Protein AF-A0A6M8VQ39-F1 (afdb_monomer_lite)

Radius of gyration: 13.53 Å; chains: 1; bounding box: 37×24×32 Å

Secondary structure (DSSP, 8-state):
--HHHHHHHHHHHHHHHHHHHHHHHHTT-TTTHHHHHHHHHHHHHHHHHHH--S-HHHHHHHHHHHHHHHHHTT---SSPPPTTTTTGGGS--

Structure (mmCIF, N/CA/C/O backbone):
data_AF-A0A6M8VQ39-F1
#
_entry.id   AF-A0A6M8VQ39-F1
#
loop_
_atom_site.group_PDB
_atom_site.id
_atom_site.type_symbol
_atom_site.label_atom_id
_atom_site.label_alt_id
_atom_site.label_comp_id
_atom_site.label_asym_id
_atom_site.label_entity_id
_atom_site.label_seq_id
_atom_site.pdbx_PDB_ins_code
_atom_site.Cartn_x
_atom_site.Cartn_y
_atom_site.Cartn_z
_atom_site.occupancy
_atom_site.B_iso_or_equiv
_atom_site.auth_seq_id
_atom_site.auth_comp_id
_atom_site.auth_asym_id
_atom_site.auth_atom_id
_atom_site.pdbx_PDB_model_num
ATOM 1 N N . MET A 1 1 ? 19.970 -12.754 -8.914 1.00 61.78 1 MET A N 1
ATOM 2 C CA . MET A 1 1 ? 18.512 -12.801 -8.663 1.00 61.78 1 MET A CA 1
ATOM 3 C C . MET A 1 1 ? 17.809 -12.305 -9.915 1.00 61.78 1 MET A C 1
ATOM 5 O O . MET A 1 1 ? 18.199 -11.247 -10.389 1.00 61.78 1 MET A O 1
ATOM 9 N N . SER A 1 2 ? 16.877 -13.083 -10.479 1.00 83.56 2 SER A N 1
ATOM 10 C CA . SER A 1 2 ? 16.124 -12.698 -11.689 1.00 83.56 2 SER A CA 1
ATOM 11 C C . SER A 1 2 ? 15.304 -11.426 -11.436 1.00 83.56 2 SER A C 1
ATOM 13 O O . SER A 1 2 ? 14.807 -11.245 -10.323 1.00 83.56 2 SER A O 1
ATOM 15 N N . ASP A 1 3 ? 15.142 -10.564 -12.441 1.00 82.06 3 ASP A N 1
ATOM 16 C CA . ASP A 1 3 ? 14.369 -9.319 -12.314 1.00 82.06 3 ASP A CA 1
ATOM 17 C C . ASP A 1 3 ? 12.890 -9.576 -11.998 1.00 82.06 3 ASP A C 1
ATOM 19 O O . ASP A 1 3 ? 12.264 -8.791 -11.292 1.00 82.06 3 ASP A O 1
ATOM 23 N N . HIS A 1 4 ? 12.364 -10.740 -12.394 1.00 81.56 4 HIS A N 1
ATOM 24 C CA . HIS A 1 4 ? 11.037 -11.198 -11.978 1.00 81.56 4 HIS A CA 1
ATOM 25 C C . HIS A 1 4 ? 10.950 -11.447 -10.462 1.00 81.56 4 HIS A C 1
ATOM 27 O O . HIS A 1 4 ? 9.972 -11.074 -9.823 1.00 81.56 4 HIS A O 1
ATOM 33 N N . ILE A 1 5 ? 11.998 -12.026 -9.862 1.00 85.44 5 ILE A N 1
ATOM 34 C CA . ILE A 1 5 ? 12.045 -12.272 -8.412 1.00 85.44 5 ILE A CA 1
ATOM 35 C C . ILE A 1 5 ? 12.125 -10.941 -7.658 1.00 85.44 5 ILE A C 1
ATOM 37 O O . ILE A 1 5 ? 11.410 -10.762 -6.678 1.00 85.44 5 ILE A O 1
ATOM 41 N N . LYS A 1 6 ? 12.955 -9.997 -8.127 1.00 85.25 6 LYS A N 1
ATOM 42 C CA . LYS A 1 6 ? 13.047 -8.650 -7.537 1.00 85.25 6 LYS A CA 1
ATOM 43 C C . LYS A 1 6 ? 11.694 -7.944 -7.556 1.00 85.25 6 LYS A C 1
ATOM 45 O O . LYS A 1 6 ? 11.256 -7.481 -6.512 1.00 85.25 6 LYS A O 1
ATOM 50 N N . LYS A 1 7 ? 11.020 -7.943 -8.711 1.00 86.75 7 LYS A N 1
ATOM 51 C CA . LYS A 1 7 ? 9.691 -7.349 -8.876 1.00 86.75 7 LYS A CA 1
ATOM 52 C C . LYS A 1 7 ? 8.695 -7.916 -7.860 1.00 86.75 7 LYS A C 1
ATOM 54 O O . LYS A 1 7 ? 8.083 -7.155 -7.119 1.00 86.75 7 LYS A O 1
ATOM 59 N N . ASN A 1 8 ? 8.591 -9.243 -7.773 1.00 86.50 8 ASN A N 1
ATOM 60 C CA . ASN A 1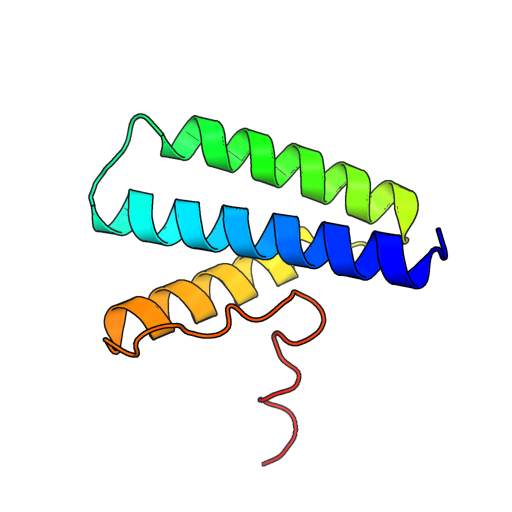 8 ? 7.647 -9.900 -6.865 1.00 86.50 8 ASN A CA 1
ATOM 61 C C . ASN A 1 8 ? 7.941 -9.589 -5.390 1.00 86.50 8 ASN A C 1
ATOM 63 O O . ASN A 1 8 ? 7.012 -9.405 -4.607 1.00 86.50 8 ASN A O 1
ATOM 67 N N . VAL A 1 9 ? 9.221 -9.518 -5.007 1.00 88.00 9 VAL A N 1
ATOM 68 C CA . VAL A 1 9 ? 9.628 -9.136 -3.646 1.00 88.00 9 VAL A CA 1
ATOM 69 C C . VAL A 1 9 ? 9.240 -7.687 -3.351 1.00 88.00 9 VAL A C 1
ATOM 71 O O . VAL A 1 9 ? 8.663 -7.427 -2.299 1.00 88.00 9 VAL A O 1
ATOM 74 N N . THR A 1 10 ? 9.499 -6.755 -4.271 1.00 88.81 10 THR A N 1
ATOM 75 C CA . THR A 1 10 ? 9.126 -5.344 -4.097 1.00 88.81 10 THR A CA 1
ATOM 76 C C . THR A 1 10 ? 7.612 -5.175 -3.954 1.00 88.81 10 THR A C 1
ATOM 78 O O . THR A 1 10 ? 7.162 -4.439 -3.080 1.00 88.81 10 TH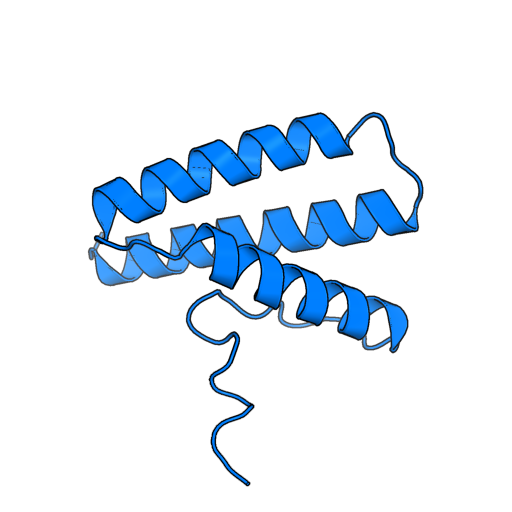R A O 1
ATOM 81 N N . GLU A 1 11 ? 6.809 -5.901 -4.738 1.00 89.56 11 GLU A N 1
ATOM 82 C CA . GLU A 1 11 ? 5.343 -5.871 -4.615 1.00 89.56 11 GLU A CA 1
ATOM 83 C C . GLU A 1 11 ? 4.848 -6.448 -3.287 1.00 89.56 11 GLU A C 1
ATOM 85 O O . GLU A 1 11 ? 3.925 -5.896 -2.689 1.00 89.56 11 GLU A O 1
ATOM 90 N N . HIS A 1 12 ? 5.474 -7.513 -2.780 1.00 90.06 12 HIS A N 1
ATOM 91 C CA . HIS A 1 12 ? 5.159 -8.032 -1.446 1.00 90.06 12 HIS A CA 1
ATOM 92 C C . HIS A 1 12 ? 5.488 -7.016 -0.350 1.00 90.06 12 HIS A C 1
ATOM 94 O O . HIS A 1 12 ? 4.696 -6.839 0.571 1.00 90.06 12 HIS A O 1
ATOM 100 N N . ILE A 1 13 ? 6.627 -6.324 -0.453 1.00 91.19 13 ILE A N 1
ATOM 101 C CA . ILE A 1 13 ? 7.003 -5.271 0.500 1.00 91.19 13 ILE A CA 1
ATOM 102 C C . ILE A 1 13 ? 5.969 -4.141 0.483 1.00 91.19 13 ILE A C 1
ATOM 104 O O . ILE A 1 13 ? 5.511 -3.738 1.549 1.00 91.19 13 ILE A O 1
ATOM 108 N N . LEU A 1 14 ? 5.551 -3.680 -0.701 1.00 91.62 14 LEU A N 1
ATOM 109 C CA . LEU A 1 14 ? 4.486 -2.677 -0.837 1.00 91.62 14 LEU A CA 1
ATOM 110 C C . LEU A 1 14 ? 3.201 -3.131 -0.141 1.00 91.62 14 LEU A C 1
ATOM 112 O O . LEU A 1 14 ? 2.644 -2.402 0.672 1.00 91.62 14 LEU A O 1
ATOM 116 N N . SER A 1 15 ? 2.784 -4.367 -0.390 1.00 90.44 15 SER A N 1
ATOM 117 C CA . SER A 1 15 ? 1.550 -4.930 0.170 1.00 90.44 15 SER A CA 1
ATOM 118 C C . SER A 1 15 ? 1.594 -5.040 1.697 1.00 90.44 15 SER A C 1
ATOM 120 O O . SER A 1 15 ? 0.605 -4.765 2.371 1.00 90.44 15 SER A O 1
ATOM 122 N N . LEU A 1 16 ? 2.756 -5.383 2.264 1.00 91.62 16 LEU A N 1
ATOM 123 C CA . LEU A 1 16 ? 2.967 -5.413 3.714 1.00 91.62 16 LEU A CA 1
ATOM 124 C C . LEU A 1 16 ? 2.916 -4.014 4.343 1.00 91.62 16 LEU A C 1
ATOM 126 O O . LEU A 1 16 ? 2.374 -3.869 5.436 1.00 91.62 16 LEU A O 1
ATOM 130 N N . ILE A 1 17 ? 3.450 -2.993 3.665 1.00 93.94 17 ILE A N 1
ATOM 131 C CA . ILE A 1 17 ? 3.368 -1.599 4.129 1.00 93.94 17 ILE A CA 1
ATOM 132 C C . ILE A 1 17 ? 1.914 -1.117 4.104 1.00 93.94 17 ILE A C 1
ATOM 134 O O . ILE A 1 17 ? 1.452 -0.550 5.088 1.00 93.94 17 ILE A O 1
ATOM 138 N N . LEU A 1 18 ? 1.173 -1.398 3.027 1.00 93.00 18 LEU A N 1
ATOM 139 C CA . LEU A 1 18 ? -0.250 -1.054 2.921 1.00 93.00 18 LEU A CA 1
ATOM 140 C C . LEU A 1 18 ? -1.096 -1.747 3.995 1.00 93.00 18 LEU A C 1
ATOM 142 O O . LEU A 1 18 ? -1.982 -1.129 4.577 1.00 93.00 18 LEU A O 1
ATOM 146 N N . TYR A 1 19 ? -0.792 -3.009 4.303 1.00 91.69 19 TYR A N 1
ATOM 147 C CA . TYR A 1 19 ? -1.418 -3.720 5.416 1.00 91.69 19 TYR A CA 1
ATOM 148 C C . TYR A 1 19 ? -1.110 -3.075 6.768 1.00 91.69 19 TYR A C 1
ATOM 150 O O . TYR A 1 19 ? -2.018 -2.861 7.567 1.00 91.69 19 TYR A O 1
ATOM 158 N N . ALA A 1 20 ? 0.153 -2.721 7.017 1.00 92.50 20 ALA A N 1
ATOM 159 C CA . ALA A 1 20 ? 0.538 -2.035 8.244 1.00 92.50 20 ALA A CA 1
ATOM 160 C C . ALA A 1 20 ? -0.142 -0.662 8.382 1.00 92.50 20 ALA A C 1
ATOM 162 O O . ALA A 1 20 ? -0.547 -0.311 9.486 1.00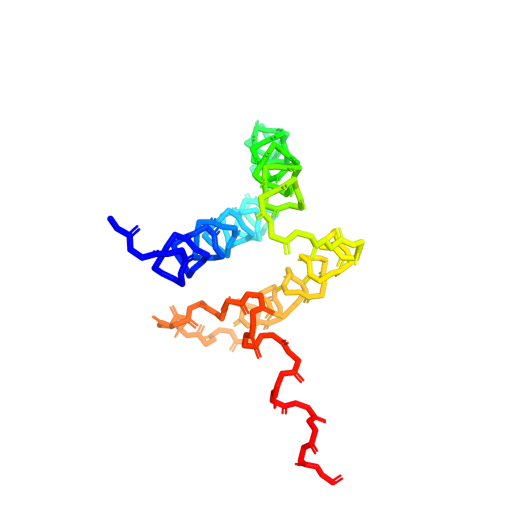 92.50 20 ALA A O 1
ATOM 163 N N . LEU A 1 21 ? -0.300 0.083 7.280 1.00 93.06 21 LEU A N 1
ATOM 164 C CA . LEU A 1 21 ? -1.056 1.341 7.244 1.00 93.06 21 LEU A CA 1
ATOM 165 C C . LEU A 1 21 ? -2.518 1.116 7.629 1.00 93.06 21 LEU A C 1
ATOM 167 O O . LEU A 1 21 ? -3.023 1.775 8.528 1.00 93.06 21 LEU A O 1
ATOM 171 N N . ALA A 1 22 ? -3.170 0.134 7.008 1.00 90.12 22 ALA A N 1
ATOM 172 C CA . ALA A 1 22 ? -4.572 -0.175 7.265 1.00 90.12 22 ALA A CA 1
ATOM 173 C C . ALA A 1 22 ? -4.839 -0.585 8.729 1.00 90.12 22 ALA A C 1
ATOM 175 O O . ALA A 1 22 ? -5.826 -0.156 9.326 1.00 90.12 22 ALA A O 1
ATOM 176 N N . GLU A 1 23 ? -3.949 -1.380 9.331 1.00 90.50 23 GLU A N 1
ATOM 177 C CA . GLU A 1 23 ? -4.006 -1.722 10.761 1.00 90.50 23 GLU A CA 1
ATOM 178 C C . GLU A 1 23 ? -3.739 -0.496 11.650 1.00 90.50 23 GLU A C 1
ATOM 180 O O . GLU A 1 23 ? -4.460 -0.266 12.620 1.00 90.50 23 GLU A O 1
ATOM 185 N N . ALA A 1 24 ? -2.741 0.326 11.308 1.00 91.38 24 ALA A N 1
ATOM 186 C CA . ALA A 1 24 ? -2.426 1.547 12.044 1.00 91.38 24 ALA A CA 1
ATOM 187 C C . ALA A 1 24 ? -3.599 2.537 12.053 1.00 91.38 24 ALA A C 1
ATOM 189 O O . ALA A 1 24 ? -3.909 3.099 13.104 1.00 91.38 24 ALA A O 1
ATOM 190 N N . ASP A 1 25 ? -4.272 2.718 10.917 1.00 88.75 25 ASP A N 1
ATOM 191 C CA . ASP A 1 25 ? -5.455 3.570 10.800 1.00 88.75 25 ASP A CA 1
ATOM 192 C C . ASP A 1 25 ? -6.624 3.027 11.630 1.00 88.75 25 ASP A C 1
ATOM 194 O O . ASP A 1 25 ? -7.264 3.784 12.364 1.00 88.75 25 ASP A O 1
ATOM 198 N N . ARG A 1 26 ? -6.870 1.709 11.584 1.00 87.81 26 ARG A N 1
ATOM 199 C CA . ARG A 1 26 ? -7.913 1.044 12.387 1.00 87.81 26 ARG A CA 1
ATOM 200 C C . ARG A 1 26 ? -7.694 1.178 13.888 1.00 87.81 26 ARG A C 1
ATOM 202 O O . ARG A 1 26 ? -8.649 1.409 14.626 1.00 87.81 26 ARG A O 1
ATOM 209 N N . GLU A 1 27 ? -6.454 1.030 14.335 1.00 89.94 27 GLU A N 1
ATOM 210 C CA . GLU A 1 27 ? -6.076 1.117 15.749 1.00 89.94 27 GLU A CA 1
ATOM 211 C C . GLU A 1 27 ? -5.834 2.570 16.209 1.00 89.94 27 GLU A C 1
ATOM 213 O O . GLU A 1 27 ? -5.527 2.814 17.377 1.00 89.94 27 GLU A O 1
ATOM 218 N N . GLY A 1 28 ? -5.973 3.557 15.313 1.00 90.56 28 GLY A N 1
ATOM 219 C CA . GLY A 1 28 ? -5.788 4.975 15.629 1.00 90.56 28 GLY A CA 1
ATOM 220 C C . GLY A 1 28 ? -4.340 5.352 15.964 1.00 90.56 28 GLY A C 1
ATOM 221 O O . GLY A 1 28 ? -4.102 6.286 16.732 1.00 90.56 28 GLY A O 1
ATOM 222 N N . MET A 1 29 ? -3.359 4.639 15.407 1.00 92.81 29 MET A N 1
ATOM 223 C CA . MET A 1 29 ? -1.926 4.846 15.636 1.00 92.81 29 MET A CA 1
ATOM 224 C C . MET A 1 29 ? -1.384 6.042 14.835 1.00 92.81 29 MET A 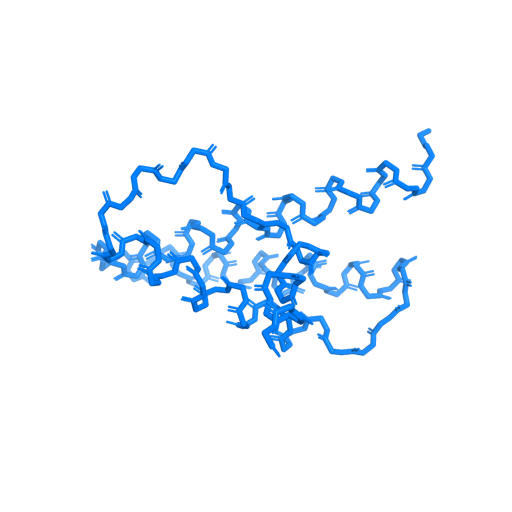C 1
ATOM 226 O O . MET A 1 29 ? -0.492 5.909 14.001 1.00 92.81 29 MET A O 1
ATOM 230 N N . SER A 1 30 ? -1.881 7.251 15.097 1.00 89.81 30 SER A N 1
ATOM 231 C CA . SER A 1 30 ? -1.559 8.450 14.302 1.00 89.81 30 SER A CA 1
ATOM 232 C C . SER A 1 30 ? -0.065 8.800 14.217 1.00 89.81 30 SER A C 1
ATOM 234 O O . SER A 1 30 ? 0.344 9.524 13.315 1.00 89.81 30 SER A O 1
ATOM 236 N N . GLU A 1 31 ? 0.762 8.317 15.147 1.00 92.19 31 GLU A N 1
ATOM 237 C CA . GLU A 1 31 ? 2.214 8.546 15.142 1.00 92.19 31 GLU A CA 1
ATOM 238 C C . GLU A 1 31 ? 2.969 7.658 14.138 1.00 92.19 31 GLU A C 1
ATOM 240 O O . GLU A 1 31 ? 4.038 8.051 13.670 1.00 92.19 31 GLU A O 1
ATOM 245 N N . ILE A 1 32 ? 2.436 6.476 13.791 1.00 90.44 32 ILE A N 1
ATOM 246 C CA . ILE A 1 32 ? 3.103 5.530 12.879 1.00 90.44 32 ILE A CA 1
ATOM 247 C C . ILE A 1 32 ? 2.703 5.751 11.417 1.00 90.44 32 ILE A C 1
ATOM 249 O O . ILE A 1 32 ? 3.507 5.484 10.525 1.00 90.44 32 ILE A O 1
ATOM 253 N N . VAL A 1 33 ? 1.505 6.294 11.167 1.00 90.06 33 VAL A N 1
ATOM 254 C CA . VAL A 1 33 ? 0.981 6.552 9.814 1.00 90.06 33 VAL A CA 1
ATOM 255 C C . VAL A 1 33 ? 1.963 7.370 8.959 1.00 90.06 33 VAL A C 1
ATOM 257 O O . VAL A 1 33 ? 2.320 6.895 7.883 1.00 90.06 33 VAL A O 1
ATOM 260 N N . PRO A 1 34 ? 2.534 8.502 9.428 1.00 91.31 34 PRO A N 1
ATOM 261 C CA . PRO A 1 34 ? 3.482 9.275 8.619 1.00 91.31 34 PRO A CA 1
ATOM 262 C C . PRO A 1 34 ? 4.773 8.515 8.283 1.00 91.31 34 PRO A C 1
ATOM 264 O O . PRO A 1 34 ? 5.383 8.753 7.243 1.00 91.31 34 PRO A O 1
ATOM 267 N N . VAL A 1 35 ? 5.207 7.608 9.166 1.00 93.69 35 VAL A N 1
ATOM 268 C CA . VAL A 1 35 ? 6.410 6.786 8.957 1.00 93.69 35 VAL A CA 1
ATOM 269 C C . VAL A 1 35 ? 6.160 5.751 7.862 1.00 93.69 35 VAL A C 1
ATOM 271 O O . VAL A 1 35 ? 7.024 5.517 7.016 1.00 93.69 35 VAL A O 1
ATOM 274 N N . LEU A 1 36 ? 4.979 5.136 7.872 1.00 93.00 36 LEU A N 1
ATOM 275 C CA . LEU A 1 36 ? 4.588 4.142 6.881 1.00 93.00 36 LEU A CA 1
ATOM 276 C C . LEU A 1 36 ? 4.268 4.781 5.521 1.00 93.00 36 LEU A C 1
ATOM 278 O O . LEU A 1 36 ? 4.661 4.219 4.501 1.00 93.00 36 LEU A O 1
ATOM 282 N N . ASP A 1 37 ? 3.662 5.970 5.499 1.00 90.56 37 ASP A N 1
ATOM 283 C CA . ASP A 1 37 ? 3.429 6.753 4.277 1.00 90.56 37 ASP A CA 1
ATOM 284 C C . ASP A 1 37 ? 4.745 7.136 3.585 1.00 90.56 37 ASP A C 1
ATOM 286 O O . ASP A 1 37 ? 4.902 6.953 2.375 1.00 90.56 37 ASP A O 1
ATOM 290 N N . ASP A 1 38 ? 5.734 7.617 4.344 1.00 93.25 38 ASP A N 1
ATOM 291 C CA . ASP A 1 38 ? 7.062 7.932 3.804 1.00 93.25 38 ASP A CA 1
ATOM 292 C C . ASP A 1 38 ? 7.762 6.678 3.249 1.00 93.25 38 ASP A C 1
ATOM 294 O O . ASP A 1 38 ? 8.363 6.716 2.168 1.00 93.25 38 ASP A O 1
ATOM 298 N N . ALA A 1 39 ? 7.646 5.540 3.943 1.00 92.56 39 ALA A N 1
ATOM 299 C CA . ALA A 1 39 ? 8.164 4.265 3.455 1.00 92.56 39 ALA A CA 1
ATOM 300 C C . ALA A 1 39 ? 7.468 3.824 2.156 1.00 92.56 39 ALA A C 1
ATOM 302 O O . ALA A 1 39 ? 8.146 3.421 1.207 1.00 92.56 39 ALA A O 1
ATOM 303 N N . LEU A 1 40 ? 6.140 3.943 2.084 1.00 93.38 40 LEU A N 1
ATOM 304 C CA . LEU A 1 40 ? 5.344 3.611 0.904 1.00 93.38 40 LEU A CA 1
ATOM 305 C C . LEU A 1 40 ? 5.795 4.433 -0.309 1.00 93.38 40 LEU A C 1
ATOM 307 O O . LEU A 1 40 ? 6.123 3.860 -1.349 1.00 93.38 40 LEU A O 1
ATOM 311 N N . LEU A 1 41 ? 5.893 5.757 -0.162 1.00 91.94 41 LEU A N 1
ATOM 312 C CA . LEU A 1 41 ? 6.303 6.665 -1.238 1.00 91.94 41 LEU A CA 1
ATOM 313 C C . LEU A 1 41 ? 7.697 6.331 -1.784 1.00 91.94 41 LEU A C 1
ATOM 315 O O . LEU A 1 41 ? 7.898 6.296 -3.000 1.00 91.94 41 LEU A O 1
ATOM 319 N N . LYS A 1 42 ? 8.659 6.030 -0.904 1.00 92.00 42 LYS A N 1
ATOM 320 C CA . LYS A 1 42 ? 10.026 5.652 -1.305 1.00 92.00 42 LYS A CA 1
ATOM 321 C C . LYS A 1 42 ? 10.062 4.343 -2.089 1.00 92.00 42 LYS A C 1
ATOM 323 O O . LYS A 1 42 ? 10.792 4.240 -3.080 1.00 92.00 42 LYS A O 1
ATOM 328 N N . ILE A 1 43 ? 9.287 3.343 -1.669 1.00 90.94 43 ILE A N 1
ATOM 329 C CA . ILE A 1 43 ? 9.239 2.052 -2.366 1.00 90.94 43 ILE A CA 1
ATOM 330 C C . ILE A 1 43 ? 8.500 2.182 -3.703 1.00 90.94 43 ILE A C 1
ATOM 332 O O . ILE A 1 43 ? 8.965 1.609 -4.686 1.00 90.94 43 ILE A O 1
ATOM 336 N N . ILE A 1 44 ? 7.421 2.970 -3.779 1.00 90.50 44 ILE A N 1
ATOM 337 C CA . ILE A 1 44 ? 6.715 3.257 -5.039 1.00 90.50 44 ILE A CA 1
ATOM 338 C C . ILE A 1 44 ? 7.666 3.896 -6.052 1.00 90.50 44 ILE A C 1
ATOM 340 O O . ILE A 1 44 ? 7.799 3.380 -7.159 1.00 90.50 44 ILE A O 1
ATOM 344 N N . ALA A 1 45 ? 8.386 4.950 -5.658 1.00 89.06 45 ALA A N 1
ATOM 345 C CA . ALA A 1 45 ? 9.354 5.609 -6.535 1.00 89.06 45 ALA A CA 1
ATOM 346 C C . ALA A 1 45 ? 10.429 4.629 -7.038 1.00 89.06 45 ALA A C 1
ATOM 348 O O . ALA A 1 45 ? 10.733 4.585 -8.229 1.00 89.06 45 ALA A O 1
ATOM 349 N N . THR A 1 46 ? 10.946 3.781 -6.142 1.00 87.06 46 THR A N 1
ATOM 350 C CA . THR A 1 46 ? 11.933 2.744 -6.486 1.00 87.06 46 THR A CA 1
ATOM 351 C C . THR A 1 46 ? 11.365 1.715 -7.469 1.00 87.06 46 THR A C 1
ATOM 353 O O . THR A 1 46 ? 12.047 1.298 -8.405 1.00 87.06 46 THR A O 1
ATOM 356 N N . TYR A 1 47 ? 10.117 1.287 -7.269 1.00 87.44 47 TYR A N 1
ATOM 357 C CA . TYR A 1 47 ? 9.443 0.327 -8.139 1.00 87.44 47 TYR A CA 1
ATOM 358 C C . TYR A 1 47 ? 9.217 0.903 -9.542 1.00 87.44 47 TYR A C 1
ATOM 360 O O . TYR A 1 47 ? 9.502 0.229 -10.534 1.00 87.44 47 TYR A O 1
ATOM 368 N N . GLU A 1 48 ? 8.748 2.148 -9.637 1.00 88.75 48 GLU A N 1
ATOM 369 C CA . GLU A 1 48 ? 8.505 2.827 -10.914 1.00 88.75 48 GLU A CA 1
ATOM 370 C C . GLU A 1 48 ? 9.798 3.061 -11.702 1.00 88.75 48 GLU A C 1
ATOM 372 O O . GLU A 1 48 ? 9.823 2.804 -12.909 1.00 88.75 48 GLU A O 1
ATOM 377 N N . GLU A 1 49 ? 10.886 3.451 -11.029 1.00 86.19 49 GLU A N 1
ATOM 378 C CA . GLU A 1 49 ? 12.212 3.609 -11.641 1.00 86.19 49 GLU A CA 1
ATOM 379 C C . GLU A 1 49 ? 12.738 2.288 -12.227 1.00 86.19 49 GLU A C 1
ATOM 381 O O . GLU A 1 49 ? 13.298 2.265 -13.323 1.00 86.19 49 GLU A O 1
ATOM 386 N N . GLN A 1 50 ? 12.544 1.171 -11.520 1.00 84.12 50 GLN A N 1
ATOM 387 C CA . GLN A 1 50 ? 13.113 -0.127 -11.903 1.00 84.12 50 GLN A CA 1
ATOM 388 C C . GLN A 1 50 ? 12.280 -0.903 -12.924 1.00 84.12 50 GLN A C 1
ATOM 390 O O . GLN A 1 50 ? 12.835 -1.689 -13.695 1.00 84.12 50 GLN A O 1
ATOM 395 N N . HIS A 1 51 ? 10.958 -0.744 -12.910 1.00 80.31 51 HIS A N 1
ATOM 396 C CA . HIS A 1 51 ? 10.054 -1.593 -13.687 1.00 80.31 51 HIS A CA 1
ATOM 397 C C . HIS A 1 51 ? 9.281 -0.852 -14.774 1.00 80.31 51 HIS A C 1
ATOM 399 O O . HIS A 1 51 ? 8.677 -1.515 -15.617 1.00 80.31 51 HIS A O 1
ATOM 405 N N . GLY A 1 52 ? 9.343 0.482 -14.797 1.00 64.81 52 GLY A N 1
ATOM 406 C CA . GLY A 1 52 ? 8.591 1.308 -15.729 1.00 64.81 52 GLY A CA 1
ATOM 407 C C . GLY A 1 52 ? 7.098 1.261 -15.416 1.00 64.81 52 GLY A C 1
ATOM 408 O O . GLY A 1 52 ? 6.415 0.266 -15.649 1.00 64.81 52 GLY A O 1
ATOM 409 N N . GLY A 1 53 ? 6.561 2.358 -14.902 1.00 67.25 53 GLY A N 1
ATOM 410 C CA . GLY A 1 53 ? 5.131 2.473 -14.659 1.00 67.25 53 GLY A CA 1
ATOM 411 C C . GLY A 1 53 ? 4.780 3.873 -14.204 1.00 67.25 53 GLY A C 1
ATOM 412 O O . GLY A 1 53 ? 5.379 4.367 -13.264 1.00 67.25 53 GLY A O 1
ATOM 413 N N . ALA A 1 54 ? 3.820 4.494 -14.880 1.00 67.50 54 ALA A N 1
ATOM 414 C CA . ALA A 1 54 ? 2.969 5.495 -14.257 1.00 67.50 54 ALA A CA 1
ATOM 415 C C . ALA A 1 54 ? 1.747 4.747 -13.708 1.00 67.50 54 ALA A C 1
ATOM 417 O O . ALA A 1 54 ? 1.334 3.743 -14.299 1.00 67.50 54 ALA A O 1
ATOM 418 N N . GLY A 1 55 ? 1.170 5.199 -12.600 1.00 79.38 55 GLY A N 1
ATOM 419 C CA . GLY A 1 55 ? -0.028 4.563 -12.052 1.00 79.38 55 GLY A CA 1
ATOM 420 C C . GLY A 1 55 ? 0.217 3.615 -10.874 1.00 79.38 55 GLY A C 1
ATOM 421 O O . GLY A 1 55 ? -0.668 2.834 -10.520 1.00 79.38 55 GLY A O 1
ATOM 422 N N . THR A 1 56 ? 1.432 3.544 -10.315 1.00 86.69 56 THR A N 1
ATOM 423 C CA . THR A 1 56 ? 1.702 2.648 -9.169 1.00 86.69 56 THR A CA 1
ATOM 424 C C . THR A 1 56 ? 1.059 3.181 -7.901 1.00 86.69 56 THR A C 1
ATOM 426 O O . THR A 1 56 ? 0.556 2.389 -7.110 1.00 86.69 56 THR A O 1
ATOM 429 N N . TRP A 1 57 ? 1.001 4.504 -7.751 1.00 85.25 57 TRP A N 1
ATOM 430 C CA . TRP A 1 57 ? 0.274 5.159 -6.669 1.00 85.25 57 TRP A CA 1
ATOM 431 C C . TRP A 1 57 ? -1.220 4.808 -6.674 1.00 85.25 57 TRP A C 1
ATOM 433 O O . TRP A 1 57 ? -1.762 4.388 -5.651 1.00 85.25 57 TRP A O 1
ATOM 443 N N . GLU A 1 58 ? -1.877 4.899 -7.831 1.00 86.94 58 GLU A N 1
ATOM 444 C CA . GLU A 1 58 ? -3.288 4.549 -8.001 1.00 86.94 58 GLU A CA 1
ATOM 445 C C . GLU A 1 58 ? -3.533 3.078 -7.649 1.00 86.94 58 GLU A C 1
ATOM 447 O O . GLU A 1 58 ? -4.398 2.779 -6.834 1.00 86.94 58 GLU A O 1
ATOM 452 N N . ARG A 1 59 ? -2.691 2.163 -8.148 1.00 87.50 59 ARG A N 1
ATOM 453 C CA . ARG A 1 59 ? -2.788 0.733 -7.803 1.00 87.50 59 ARG A CA 1
ATOM 454 C C . ARG A 1 59 ? -2.550 0.452 -6.317 1.00 87.50 59 ARG A C 1
ATOM 456 O O . ARG A 1 59 ? -3.187 -0.437 -5.763 1.00 87.50 59 ARG A O 1
ATOM 463 N N . CYS A 1 60 ? -1.646 1.187 -5.668 1.00 88.25 60 CYS A N 1
ATOM 464 C CA . CYS A 1 60 ? -1.450 1.085 -4.219 1.00 88.25 60 CYS A CA 1
ATOM 465 C C . CYS A 1 60 ? -2.682 1.578 -3.456 1.00 88.25 60 CYS A C 1
ATOM 467 O O . CYS A 1 60 ? -3.052 0.971 -2.457 1.00 88.25 60 CYS A O 1
ATOM 469 N N . THR A 1 61 ? -3.336 2.634 -3.943 1.00 87.38 61 THR A N 1
ATOM 470 C CA . THR A 1 61 ? -4.580 3.153 -3.361 1.00 87.38 61 THR A CA 1
ATOM 471 C C . THR A 1 61 ? -5.708 2.128 -3.479 1.00 87.38 61 THR A C 1
ATOM 473 O O . THR A 1 61 ? -6.385 1.856 -2.490 1.00 87.38 61 THR A O 1
ATOM 476 N N . ASP A 1 62 ? -5.873 1.507 -4.650 1.00 88.56 62 ASP A N 1
ATOM 477 C CA . ASP A 1 62 ? -6.875 0.457 -4.866 1.00 88.56 62 ASP A CA 1
ATOM 478 C C . ASP A 1 62 ? -6.623 -0.749 -3.946 1.00 88.56 62 ASP A C 1
ATOM 480 O O . ASP A 1 62 ? -7.522 -1.201 -3.236 1.00 88.56 62 ASP A O 1
ATOM 484 N N . LEU A 1 63 ? -5.373 -1.223 -3.885 1.00 89.25 63 LEU A N 1
ATOM 485 C CA . LEU A 1 63 ? -4.974 -2.334 -3.020 1.00 89.25 63 LEU A CA 1
ATOM 486 C C . LEU A 1 63 ? -5.169 -2.011 -1.529 1.00 89.25 63 LEU A C 1
ATOM 488 O O . LEU A 1 63 ? -5.618 -2.860 -0.763 1.00 89.25 63 LEU A O 1
ATOM 492 N N . TYR A 1 64 ? -4.878 -0.783 -1.105 1.00 89.56 64 TYR A N 1
ATOM 493 C CA . TYR A 1 64 ? -5.136 -0.333 0.262 1.00 89.56 64 TYR A CA 1
ATOM 494 C C . TYR A 1 64 ? -6.625 -0.422 0.622 1.00 89.56 64 TYR A C 1
ATOM 496 O O . TYR A 1 64 ? -6.967 -0.940 1.686 1.00 89.56 64 TYR A O 1
ATOM 504 N N . GLN A 1 65 ? -7.520 -0.003 -0.279 1.00 87.75 65 GLN A N 1
ATOM 505 C CA . GLN A 1 65 ? -8.967 -0.129 -0.070 1.00 87.75 65 GLN A CA 1
ATOM 506 C C . GLN A 1 65 ? -9.417 -1.598 -0.007 1.00 87.75 65 GLN A C 1
ATOM 508 O O . GLN A 1 65 ? -10.235 -1.953 0.842 1.00 87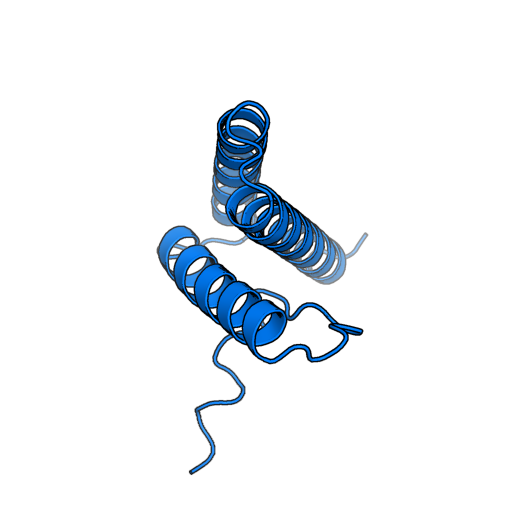.75 65 GLN A O 1
ATOM 513 N N . GLU A 1 66 ? -8.860 -2.478 -0.848 1.00 87.44 66 GLU A N 1
ATOM 514 C CA . GLU A 1 66 ? -9.129 -3.924 -0.782 1.00 87.44 66 GLU A CA 1
ATOM 515 C C . GLU A 1 66 ? -8.688 -4.541 0.560 1.00 87.44 66 GLU A C 1
ATOM 517 O O . GLU A 1 66 ? -9.397 -5.380 1.132 1.00 87.44 66 GLU A O 1
ATOM 522 N N . ILE A 1 67 ? -7.530 -4.121 1.082 1.00 87.56 67 ILE A N 1
ATOM 523 C CA . ILE A 1 67 ? -7.008 -4.571 2.376 1.00 87.56 67 ILE A CA 1
ATOM 524 C C . ILE A 1 67 ? -7.900 -4.080 3.520 1.00 87.56 67 ILE A C 1
ATOM 526 O O . ILE A 1 67 ? -8.296 -4.895 4.354 1.00 87.56 67 ILE A O 1
ATOM 530 N N . LEU A 1 68 ? -8.264 -2.793 3.538 1.00 87.00 68 LEU A N 1
ATOM 531 C CA . LEU A 1 68 ? -9.181 -2.228 4.534 1.00 87.00 68 LEU A CA 1
ATOM 532 C C . LEU A 1 68 ? -10.515 -2.980 4.561 1.00 87.00 68 LEU A C 1
ATOM 534 O O . LEU A 1 68 ? -10.936 -3.454 5.615 1.00 87.00 68 LEU A O 1
ATOM 538 N N . GLN A 1 69 ? -11.135 -3.182 3.394 1.00 84.56 69 GLN A N 1
ATOM 539 C CA . GLN A 1 69 ? -12.387 -3.932 3.293 1.00 84.56 69 GLN A CA 1
ATOM 540 C C . GLN A 1 69 ? -12.235 -5.366 3.821 1.00 84.56 69 GLN A C 1
ATOM 542 O O . GLN A 1 69 ? -13.128 -5.893 4.481 1.00 84.56 69 GLN A O 1
ATOM 547 N N . SER A 1 70 ? -11.097 -6.010 3.555 1.00 83.75 70 SER A N 1
ATOM 548 C CA . SER A 1 70 ? -10.822 -7.370 4.028 1.00 83.75 70 SER A CA 1
ATOM 549 C C . SER A 1 70 ? -10.647 -7.448 5.549 1.00 83.75 70 SER A C 1
ATOM 551 O O . SER A 1 70 ? -11.087 -8.426 6.162 1.00 83.75 70 SER A O 1
ATOM 553 N N . LEU A 1 71 ? -10.024 -6.431 6.154 1.00 83.12 71 LEU A N 1
ATOM 554 C CA . LEU A 1 71 ? -9.880 -6.298 7.605 1.00 83.12 71 LEU A CA 1
ATOM 555 C C . LEU A 1 71 ? -11.236 -6.075 8.285 1.00 83.12 71 LEU A C 1
ATOM 557 O O . LEU A 1 71 ? -11.512 -6.678 9.328 1.00 83.12 71 LEU A O 1
ATOM 561 N N . ASP A 1 72 ? -12.094 -5.245 7.696 1.00 80.62 72 ASP A N 1
ATOM 562 C CA . ASP A 1 72 ? -13.438 -4.953 8.210 1.00 80.62 72 ASP A CA 1
ATOM 563 C C . ASP A 1 72 ? -14.384 -6.152 8.092 1.00 80.62 72 ASP A C 1
ATOM 565 O O . ASP A 1 72 ? -15.144 -6.443 9.018 1.00 80.62 72 ASP A O 1
ATOM 569 N N . ASP A 1 73 ? -14.256 -6.937 7.021 1.00 78.50 73 ASP A N 1
ATOM 570 C CA . ASP A 1 73 ? -14.978 -8.199 6.820 1.00 78.50 73 ASP A CA 1
ATOM 571 C C . ASP A 1 73 ? -14.575 -9.306 7.824 1.00 78.50 73 ASP A C 1
ATOM 573 O O . ASP A 1 73 ? -15.102 -10.422 7.766 1.00 78.50 73 ASP A O 1
ATOM 577 N N . ASN A 1 74 ? -13.633 -9.040 8.742 1.00 66.00 74 ASN A N 1
ATOM 578 C CA . ASN A 1 74 ? -13.134 -9.981 9.754 1.00 66.00 74 ASN A CA 1
ATOM 579 C C . ASN A 1 74 ? -12.589 -11.292 9.151 1.00 66.00 74 ASN A C 1
ATOM 581 O O . ASN A 1 74 ? -12.475 -12.332 9.817 1.00 66.00 74 ASN A O 1
ATOM 585 N N . ARG A 1 75 ? -12.243 -11.267 7.859 1.00 61.88 75 ARG A N 1
ATOM 586 C CA . ARG A 1 75 ? -11.554 -12.372 7.206 1.00 61.88 75 ARG A CA 1
ATOM 587 C C . ARG A 1 75 ? -10.149 -12.357 7.768 1.00 61.88 75 ARG A C 1
ATOM 589 O O . ARG A 1 75 ? -9.432 -11.381 7.614 1.00 61.88 75 ARG A O 1
ATOM 596 N N . LYS A 1 76 ? -9.736 -13.445 8.420 1.00 59.66 76 LYS A N 1
ATOM 597 C CA . LYS A 1 76 ? -8.325 -13.647 8.768 1.00 59.66 76 LYS A CA 1
ATOM 598 C C . LYS A 1 76 ? -7.525 -13.573 7.467 1.00 59.66 76 LYS A C 1
ATOM 600 O O . LYS A 1 76 ? -7.508 -14.562 6.731 1.00 59.66 76 LYS A O 1
ATOM 605 N N . ILE A 1 77 ? -6.936 -12.416 7.163 1.00 64.06 77 ILE A N 1
ATOM 606 C CA . ILE A 1 77 ? -6.145 -12.205 5.952 1.00 64.06 77 ILE A CA 1
ATOM 607 C C . ILE A 1 77 ? -4.932 -13.120 6.083 1.00 64.06 77 ILE A C 1
ATOM 609 O O . ILE A 1 77 ? -3.995 -12.847 6.823 1.00 64.06 77 ILE A O 1
ATOM 613 N N . ARG A 1 78 ? -5.002 -14.291 5.445 1.00 64.31 78 ARG A N 1
ATOM 614 C CA . ARG A 1 78 ? -3.887 -15.246 5.406 1.00 64.31 78 ARG A CA 1
ATOM 615 C C . ARG A 1 78 ? -2.918 -14.915 4.280 1.00 64.31 78 ARG A C 1
ATOM 617 O O . ARG A 1 78 ? -1.736 -15.190 4.425 1.00 64.31 78 ARG A O 1
ATOM 624 N N . ASN A 1 79 ? -3.431 -14.314 3.206 1.00 73.44 79 ASN A N 1
ATOM 625 C CA . ASN A 1 79 ? -2.675 -13.905 2.032 1.00 73.44 79 ASN A CA 1
ATOM 626 C C . ASN A 1 79 ? -3.045 -12.455 1.711 1.00 73.44 79 ASN A C 1
ATOM 628 O O . ASN A 1 79 ? -4.191 -12.189 1.349 1.00 73.44 79 ASN A O 1
ATOM 632 N N . ILE A 1 80 ? -2.094 -11.540 1.886 1.00 79.75 80 ILE A N 1
ATOM 633 C CA . ILE A 1 80 ? -2.235 -10.147 1.458 1.00 79.75 80 ILE A CA 1
ATOM 634 C C . ILE A 1 80 ? -1.971 -10.130 -0.056 1.00 79.75 80 ILE A C 1
ATOM 636 O O . ILE A 1 80 ? -0.904 -10.600 -0.459 1.00 79.75 80 ILE A O 1
ATOM 640 N N . PRO A 1 81 ? -2.916 -9.658 -0.887 1.00 82.31 81 PRO A N 1
ATOM 641 C CA . PRO A 1 81 ? -2.718 -9.613 -2.328 1.00 82.31 81 PRO A CA 1
ATOM 642 C C . PRO A 1 81 ? -1.593 -8.642 -2.694 1.00 82.31 81 PRO A C 1
ATOM 644 O O . PRO A 1 81 ? -1.407 -7.613 -2.048 1.00 82.31 81 PRO A O 1
ATOM 647 N N . THR A 1 82 ? -0.849 -8.976 -3.741 1.00 85.81 82 THR A N 1
ATOM 648 C CA . THR A 1 82 ? 0.160 -8.099 -4.345 1.00 85.81 82 THR A CA 1
ATOM 649 C C . THR A 1 82 ? -0.442 -7.147 -5.371 1.00 85.81 82 THR A C 1
ATOM 651 O O . THR A 1 82 ? -1.542 -7.371 -5.869 1.00 85.81 82 THR A O 1
ATOM 654 N N . LEU A 1 83 ? 0.298 -6.106 -5.767 1.00 82.94 83 LEU A N 1
ATOM 655 C CA . LEU A 1 83 ? -0.137 -5.174 -6.820 1.00 82.94 83 LEU A CA 1
ATOM 656 C C . LEU A 1 83 ? -0.468 -5.859 -8.154 1.00 82.94 83 LEU A C 1
ATOM 658 O O . LEU A 1 83 ? -1.309 -5.362 -8.897 1.00 82.94 83 LEU A O 1
ATOM 662 N N . SER A 1 84 ? 0.198 -6.968 -8.483 1.00 80.94 84 SER A N 1
ATOM 663 C CA . SER A 1 84 ? -0.111 -7.744 -9.691 1.00 80.94 84 SER A CA 1
ATOM 664 C C . SER A 1 84 ? -1.371 -8.610 -9.549 1.00 80.94 84 SER A C 1
ATOM 666 O O . SER A 1 84 ? -1.950 -9.008 -10.559 1.00 80.94 84 SER A O 1
ATOM 668 N N . GLU A 1 85 ? -1.791 -8.918 -8.321 1.00 79.44 85 GLU A N 1
ATOM 669 C CA . GLU A 1 85 ? -2.983 -9.719 -8.016 1.00 79.44 85 GLU A CA 1
ATOM 670 C C . GLU A 1 85 ? -4.220 -8.834 -7.796 1.00 79.44 85 GLU A C 1
ATOM 672 O O . GLU A 1 85 ? -5.323 -9.209 -8.209 1.00 79.44 85 GLU A O 1
ATOM 677 N N . ALA A 1 86 ? -4.030 -7.643 -7.221 1.00 67.00 86 ALA A N 1
ATOM 678 C CA . ALA A 1 86 ? -5.046 -6.607 -7.070 1.00 67.00 86 ALA A CA 1
ATOM 679 C C . ALA A 1 86 ? -5.693 -6.290 -8.434 1.00 67.00 86 ALA A C 1
ATOM 681 O O . ALA A 1 86 ? -5.008 -6.030 -9.426 1.00 67.00 86 ALA A O 1
ATOM 682 N N . GLY A 1 87 ? -7.021 -6.394 -8.526 1.00 56.19 87 GLY A N 1
ATOM 683 C CA . GLY A 1 87 ? -7.776 -6.189 -9.774 1.00 56.19 87 GLY A CA 1
ATOM 684 C C . GLY A 1 87 ? -7.819 -7.358 -10.778 1.00 56.19 87 GLY A C 1
ATOM 685 O O . GLY A 1 87 ? -8.603 -7.308 -11.731 1.00 56.19 87 GLY A O 1
ATOM 686 N N . SER A 1 88 ? -7.065 -8.448 -10.583 1.00 52.78 88 SER A N 1
ATOM 687 C CA . SER A 1 88 ? -7.216 -9.667 -11.408 1.00 52.78 88 SER A CA 1
ATOM 688 C C . SER A 1 88 ? -8.447 -10.505 -11.022 1.00 52.78 88 SER A C 1
ATOM 690 O O . SER A 1 88 ? -8.973 -11.249 -11.845 1.00 52.78 88 SER A O 1
ATOM 692 N N . GLY A 1 89 ? -8.987 -10.299 -9.815 1.00 43.53 89 GLY A N 1
ATOM 693 C CA . GLY A 1 89 ? -10.226 -10.922 -9.332 1.00 43.53 89 GLY A CA 1
ATOM 694 C C . GLY A 1 89 ? -11.535 -10.259 -9.793 1.00 43.53 89 GLY A C 1
ATOM 695 O O . GLY A 1 89 ? -12.606 -10.737 -9.428 1.00 43.53 89 GLY A O 1
ATOM 696 N N . GLN A 1 90 ? -11.481 -9.170 -10.574 1.00 41.59 90 GLN A N 1
ATOM 697 C CA . GLN A 1 90 ? -12.666 -8.424 -11.039 1.00 41.59 90 GLN A CA 1
ATOM 698 C C . GLN A 1 90 ? -12.961 -8.545 -12.547 1.00 41.59 90 GLN A C 1
ATOM 700 O O . GLN A 1 90 ? -13.933 -7.954 -13.012 1.00 41.59 90 GLN A O 1
ATOM 705 N N . ARG A 1 91 ? -12.179 -9.310 -13.327 1.00 39.94 91 ARG A N 1
ATOM 706 C CA . ARG A 1 91 ? -12.379 -9.441 -14.790 1.00 39.94 91 ARG A CA 1
ATOM 707 C C . ARG A 1 91 ? -13.127 -10.687 -15.265 1.00 39.94 91 ARG A C 1
ATOM 709 O O . ARG A 1 91 ? -13.258 -10.852 -16.470 1.00 39.94 91 ARG A O 1
ATOM 716 N N . ASP A 1 92 ? -13.673 -11.490 -14.357 1.00 37.34 92 ASP A N 1
ATOM 717 C CA . ASP A 1 92 ? -14.527 -12.629 -14.710 1.00 37.34 92 ASP A CA 1
ATOM 718 C C . ASP A 1 92 ? -15.917 -12.485 -14.065 1.00 37.34 92 ASP A C 1
ATOM 720 O O . ASP A 1 92 ? -16.223 -13.111 -13.047 1.00 37.34 92 ASP A O 1
ATOM 724 N N . LYS A 1 93 ? -16.767 -11.636 -14.654 1.00 36.69 93 LYS A N 1
ATOM 725 C CA . LYS A 1 93 ? -18.233 -11.729 -14.566 1.00 36.69 93 LYS A CA 1
ATOM 726 C C . LYS A 1 93 ? -18.870 -11.3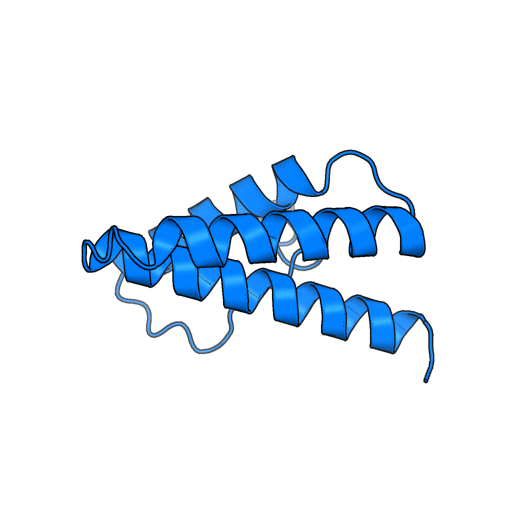49 -15.892 1.00 36.69 93 LYS A C 1
ATOM 728 O O . LYS A 1 93 ? -18.445 -10.324 -16.467 1.00 36.69 93 LYS A O 1
#

pLDDT: mean 81.97, std 13.73, range [36.69, 93.94]

Sequence (93 aa):
MSDHIKKNVTEHILSLILYALAEADREGMSEIVPVLDDALLKIIATYEEQHGGAGTWERCTDLYQEILQSLDDNRKIRNIPTLSEAGSGQRDK

Foldseek 3Di:
DDPVVVLVVLQVVLLVLLLVLLVCVVVVVVVCNVVSVVVNVVSLVVNCVSPPDDCSVVLSVQLSVVSNVCVVVVPPCPDRDGSVRRPPVPPDD